Protein AF-A0A9E1CDN4-F1 (afdb_monomer_lite)

pLDDT: mean 96.84, std 2.77, range [70.06, 98.88]

Secondary structure (DSSP, 8-state):
---HHHHHHHHHHHHHHHHHHHHHHHHHHH-TT-B---TT-SSSSHHHHHHH-----BHHHHHHHHHHHHHH---SSSHHHHHHHHHHHHHHHHHHHHHHHSS-S-TTTTSS---SPPHHHHHHHHHHHHHTSS-------S--SSHHHHHHHHHHHHTTT--

Sequence (163 aa):
MKTLFNRVFDGSDEMFAKAEEEVNKIVAEVGRDAPLTLPSTAYFCACIYAYIGKKVTTTGELQDALADVKAMMLREPRTNSIFQSGVGTAIAAEMIEACKYVKTQTPYEGTHYHGHFTDAEVRELGVPLVTGDIPGFVVMIGPAPSTEEAVETIKGYQSRGIF

Foldseek 3Di:
DDDPLRVLLVLLVVLLVVLLVLLVVLCVVQNFAQFQAAPAAPCALVLCCVPVVDRDTTSNSLNVCSVVLVVQQDRPPDPSNSVSSVSSSVSSVSSNLSSLPRVHNCSQPPHPDPRDDHVVNVVVVVVCCVVCLAVEEDDDDDDDPDPVVVVCVVVVCVVVNHD

Structure (mmCIF, N/CA/C/O backbone):
data_AF-A0A9E1CDN4-F1
#
_entry.id   AF-A0A9E1CDN4-F1
#
loop_
_atom_site.group_PDB
_atom_site.id
_atom_site.type_symbol
_atom_site.label_atom_id
_atom_site.label_alt_id
_atom_site.label_comp_id
_atom_site.label_asym_id
_atom_site.label_entity_id
_atom_site.label_seq_id
_atom_site.pdbx_PDB_ins_code
_atom_site.Cartn_x
_atom_site.Cartn_y
_atom_site.Cartn_z
_atom_site.occupancy
_atom_site.B_iso_or_equiv
_atom_site.auth_seq_id
_atom_site.auth_comp_id
_atom_site.auth_asym_id
_atom_site.auth_atom_id
_atom_site.pdbx_PDB_model_num
ATOM 1 N N . MET A 1 1 ? 19.597 18.538 12.267 1.00 70.06 1 MET A N 1
ATOM 2 C CA . MET A 1 1 ? 18.167 18.236 12.019 1.00 70.06 1 MET A CA 1
ATOM 3 C C . MET A 1 1 ? 18.016 17.896 10.538 1.00 70.06 1 MET A C 1
ATOM 5 O O . MET A 1 1 ? 18.459 18.698 9.727 1.00 70.06 1 MET A O 1
ATOM 9 N N . LYS A 1 2 ? 17.496 16.714 10.169 1.00 83.25 2 LYS A N 1
ATOM 10 C CA . LYS A 1 2 ? 17.232 16.383 8.750 1.00 83.25 2 LYS A CA 1
ATOM 11 C C . LYS A 1 2 ? 16.120 17.289 8.203 1.00 83.25 2 LYS A C 1
ATOM 13 O O . LYS A 1 2 ? 15.146 17.526 8.920 1.00 83.25 2 LYS A O 1
ATOM 18 N N . THR A 1 3 ? 16.259 17.767 6.965 1.00 93.62 3 THR A N 1
ATOM 19 C CA . THR A 1 3 ? 15.202 18.518 6.263 1.00 93.62 3 THR A CA 1
ATOM 20 C C . THR A 1 3 ? 14.012 17.604 5.957 1.00 93.62 3 THR A C 1
ATOM 22 O O . THR A 1 3 ? 14.158 16.382 5.937 1.00 93.62 3 THR A O 1
ATOM 25 N N . LEU A 1 4 ? 12.833 18.180 5.694 1.00 94.56 4 LEU A N 1
ATOM 26 C CA . LEU A 1 4 ? 11.659 17.399 5.283 1.00 94.56 4 LEU A CA 1
ATOM 27 C C . LEU A 1 4 ? 11.928 16.598 3.999 1.00 94.56 4 LEU A C 1
ATOM 29 O O . LEU A 1 4 ? 11.558 15.435 3.919 1.00 94.56 4 LEU A O 1
ATOM 33 N N . PHE A 1 5 ? 12.638 17.193 3.040 1.00 96.00 5 PHE A N 1
ATOM 34 C CA . PHE A 1 5 ? 13.041 16.533 1.798 1.00 96.00 5 PHE A CA 1
ATOM 35 C C . PHE A 1 5 ? 13.872 15.280 2.062 1.00 96.00 5 PHE A C 1
ATOM 37 O O . PHE A 1 5 ? 13.535 14.209 1.570 1.00 96.00 5 PHE A O 1
ATOM 44 N N . ASN A 1 6 ? 14.900 15.399 2.907 1.00 95.75 6 ASN A N 1
ATOM 45 C CA . ASN A 1 6 ? 15.744 14.260 3.254 1.00 95.75 6 ASN A CA 1
ATOM 46 C C . ASN A 1 6 ? 14.933 13.178 3.975 1.00 95.75 6 ASN A C 1
ATOM 48 O O . ASN A 1 6 ? 15.090 12.009 3.670 1.00 95.75 6 ASN A O 1
ATOM 52 N N . ARG A 1 7 ? 14.013 13.555 4.876 1.00 96.50 7 ARG A N 1
ATOM 53 C CA . ARG A 1 7 ? 13.132 12.586 5.552 1.00 96.50 7 ARG A CA 1
ATOM 54 C C . ARG A 1 7 ? 12.257 11.806 4.568 1.00 96.50 7 ARG A C 1
ATOM 56 O O . ARG A 1 7 ? 12.104 10.605 4.742 1.00 96.50 7 ARG A O 1
ATOM 63 N N . VAL A 1 8 ? 11.697 12.474 3.558 1.00 97.12 8 VAL A N 1
ATOM 64 C CA . VAL A 1 8 ? 10.886 11.812 2.525 1.00 97.12 8 VAL A CA 1
ATOM 65 C C . VAL A 1 8 ? 11.742 10.867 1.688 1.00 97.12 8 VAL A C 1
ATOM 67 O O . VAL A 1 8 ? 11.340 9.726 1.485 1.00 97.12 8 VAL A O 1
ATOM 70 N N . PHE A 1 9 ? 12.912 11.309 1.220 1.00 97.56 9 PHE A N 1
ATOM 71 C CA . PHE A 1 9 ? 13.783 10.466 0.397 1.00 97.56 9 PHE A CA 1
ATOM 72 C C . PHE A 1 9 ? 14.292 9.245 1.159 1.00 97.56 9 PHE A C 1
ATOM 74 O O . PHE A 1 9 ? 14.160 8.138 0.647 1.00 97.56 9 PHE A O 1
ATOM 81 N N . ASP A 1 10 ? 14.768 9.440 2.391 1.00 97.19 10 ASP A N 1
ATOM 82 C CA . ASP A 1 10 ? 15.234 8.351 3.251 1.00 97.19 10 ASP A CA 1
ATOM 83 C C . ASP A 1 10 ? 14.104 7.335 3.499 1.00 97.19 10 ASP A C 1
ATOM 85 O O . ASP A 1 10 ? 14.285 6.143 3.272 1.00 97.19 10 ASP A O 1
ATOM 89 N N . GLY A 1 11 ? 12.905 7.805 3.871 1.00 97.44 11 GLY A N 1
ATOM 90 C CA . GLY A 1 11 ? 11.752 6.925 4.096 1.00 97.44 11 GLY A CA 1
ATOM 91 C C . GLY A 1 11 ? 11.274 6.206 2.829 1.00 97.44 11 GLY A C 1
ATOM 92 O O . GLY A 1 11 ? 10.849 5.055 2.895 1.00 97.44 11 GLY A O 1
ATOM 93 N N . SER A 1 12 ? 11.383 6.851 1.663 1.00 97.69 12 SER A N 1
ATOM 94 C CA . SER A 1 12 ? 11.052 6.219 0.379 1.00 97.69 12 SER A CA 1
ATOM 95 C C 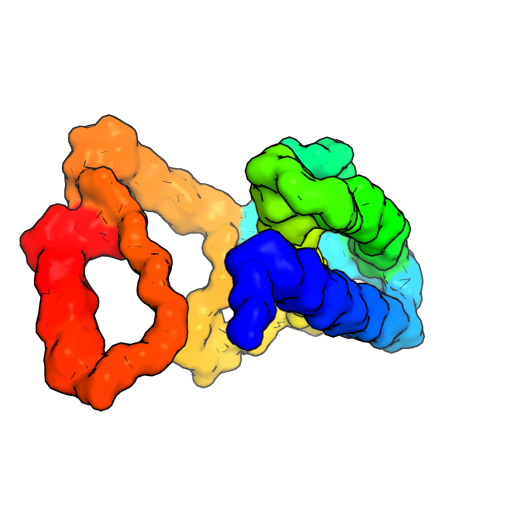. SER A 1 12 ? 12.040 5.100 0.040 1.00 97.69 12 SER A C 1
ATOM 97 O O . SER A 1 12 ? 11.627 4.050 -0.447 1.00 97.69 12 SER A O 1
ATOM 99 N N . ASP A 1 13 ? 13.336 5.301 0.306 1.00 98.00 13 ASP A N 1
ATOM 100 C CA . ASP A 1 13 ? 14.363 4.272 0.106 1.00 98.00 13 ASP A CA 1
ATOM 101 C C . ASP A 1 13 ? 14.184 3.092 1.068 1.00 98.00 13 ASP A C 1
ATOM 103 O O . ASP A 1 13 ? 14.263 1.944 0.631 1.00 98.00 13 ASP A O 1
ATOM 107 N N . GLU A 1 14 ? 13.878 3.357 2.341 1.00 98.31 14 GLU A N 1
ATOM 108 C CA . GLU A 1 14 ? 13.572 2.318 3.333 1.00 98.31 14 GLU A CA 1
ATOM 109 C C . GLU A 1 14 ? 12.365 1.473 2.903 1.00 98.31 14 GLU A C 1
ATOM 111 O O . GLU A 1 14 ? 12.429 0.240 2.901 1.00 98.31 14 GLU A O 1
ATOM 116 N N . MET A 1 15 ? 11.279 2.125 2.479 1.00 98.31 15 MET A N 1
ATOM 117 C CA . MET A 1 15 ? 10.066 1.422 2.069 1.00 98.31 15 MET A CA 1
ATOM 118 C C . MET A 1 15 ? 10.252 0.647 0.760 1.00 98.31 15 MET A C 1
ATOM 120 O O . MET A 1 15 ? 9.765 -0.477 0.636 1.00 98.31 15 MET A O 1
ATOM 124 N N . PHE A 1 16 ? 10.995 1.205 -0.202 1.00 98.69 16 PHE A N 1
ATOM 125 C CA . PHE A 1 16 ? 11.330 0.498 -1.438 1.00 98.69 16 PHE A CA 1
ATOM 126 C C . PHE A 1 16 ? 12.172 -0.746 -1.169 1.00 98.69 16 PHE A C 1
ATOM 128 O O . PHE A 1 16 ? 11.865 -1.810 -1.699 1.00 98.69 16 PHE A O 1
ATOM 135 N N . ALA A 1 17 ? 13.205 -0.632 -0.328 1.00 98.75 17 ALA A N 1
ATOM 136 C CA . ALA A 1 17 ? 14.046 -1.769 0.032 1.00 98.75 17 ALA A CA 1
ATOM 137 C C . ALA A 1 17 ? 13.218 -2.888 0.680 1.00 98.75 17 ALA A C 1
ATOM 139 O O . ALA A 1 17 ? 13.420 -4.063 0.373 1.00 98.75 17 ALA A O 1
ATOM 140 N N . LYS A 1 18 ? 12.235 -2.529 1.519 1.00 98.75 18 LYS A N 1
ATOM 141 C CA . LYS A 1 18 ? 11.325 -3.513 2.107 1.00 98.75 18 LYS A CA 1
ATOM 142 C C . LYS A 1 18 ? 10.428 -4.182 1.064 1.00 98.75 18 LYS A C 1
ATOM 144 O O . LYS A 1 18 ? 10.232 -5.393 1.121 1.00 98.75 18 LYS A O 1
ATOM 149 N N . ALA A 1 19 ? 9.903 -3.422 0.106 1.00 98.81 19 ALA A N 1
ATOM 150 C CA . ALA A 1 19 ? 9.094 -3.980 -0.974 1.00 98.81 19 ALA A CA 1
ATOM 151 C C . ALA A 1 19 ? 9.909 -4.920 -1.867 1.00 98.81 19 ALA A C 1
ATOM 153 O O . ALA A 1 19 ? 9.464 -6.029 -2.149 1.00 98.81 19 ALA A O 1
ATOM 154 N N . GLU A 1 20 ? 11.119 -4.518 -2.249 1.00 98.81 20 GLU A N 1
ATOM 155 C CA . GLU A 1 20 ? 12.039 -5.348 -3.026 1.00 98.81 20 GLU A CA 1
ATOM 156 C C . GLU A 1 20 ? 12.362 -6.664 -2.302 1.00 98.81 20 GLU A C 1
ATOM 158 O O . GLU A 1 20 ? 12.309 -7.729 -2.917 1.00 98.81 20 GLU A O 1
ATOM 163 N N . GLU A 1 21 ? 12.632 -6.618 -0.993 1.00 98.81 21 GLU A N 1
ATOM 164 C CA . GLU A 1 21 ? 12.857 -7.811 -0.170 1.00 98.81 21 GLU A CA 1
ATOM 165 C C . GLU A 1 21 ? 11.651 -8.766 -0.204 1.00 98.81 21 GLU A C 1
ATOM 167 O O . GLU A 1 21 ? 11.804 -9.939 -0.552 1.00 98.81 21 GLU A O 1
ATOM 172 N N . GLU A 1 22 ? 10.452 -8.278 0.132 1.00 98.81 22 GLU A N 1
ATOM 173 C CA . GLU A 1 22 ? 9.247 -9.114 0.227 1.00 98.81 22 GLU A CA 1
ATOM 174 C C . GLU A 1 22 ? 8.816 -9.670 -1.138 1.00 98.81 22 GLU A C 1
ATOM 176 O O . GLU A 1 22 ? 8.440 -10.840 -1.237 1.00 98.81 22 GLU A O 1
ATOM 181 N N . VAL A 1 23 ? 8.909 -8.866 -2.203 1.00 98.88 23 VAL A N 1
ATOM 182 C CA . VAL A 1 23 ? 8.579 -9.295 -3.571 1.00 98.88 23 VAL A CA 1
ATOM 183 C C . VAL A 1 23 ? 9.569 -10.352 -4.060 1.00 98.88 23 VAL A C 1
ATOM 185 O O . VAL A 1 23 ? 9.158 -11.406 -4.547 1.00 98.88 23 VAL A O 1
ATOM 188 N N . ASN A 1 24 ? 10.875 -10.135 -3.889 1.00 98.81 24 ASN A N 1
ATOM 189 C CA . ASN A 1 24 ? 11.876 -11.126 -4.290 1.00 98.81 24 ASN A CA 1
ATOM 190 C C . ASN A 1 24 ? 11.731 -12.429 -3.498 1.00 98.81 24 ASN A C 1
ATOM 192 O O . ASN A 1 24 ? 11.846 -13.515 -4.070 1.00 98.81 24 ASN A O 1
ATOM 196 N N . LYS A 1 25 ? 11.436 -12.330 -2.199 1.00 98.81 25 LYS A N 1
ATOM 197 C CA . LYS A 1 25 ? 11.190 -13.488 -1.342 1.00 98.81 25 LYS A CA 1
ATOM 198 C C . LYS A 1 25 ? 9.977 -14.287 -1.810 1.00 98.81 25 LYS A C 1
ATOM 200 O O . LYS A 1 25 ? 10.108 -15.493 -2.008 1.00 98.81 25 LYS A O 1
ATOM 205 N N . ILE A 1 26 ? 8.821 -13.649 -2.018 1.00 98.62 26 ILE A N 1
ATOM 206 C CA . ILE A 1 26 ? 7.617 -14.386 -2.422 1.00 98.62 26 ILE A CA 1
ATOM 207 C C . ILE A 1 26 ? 7.797 -15.018 -3.806 1.00 98.62 26 ILE A C 1
ATOM 209 O O . ILE A 1 26 ? 7.436 -16.176 -3.992 1.00 98.62 26 ILE A O 1
ATOM 213 N N . VAL A 1 27 ? 8.441 -14.321 -4.748 1.00 98.75 27 VAL A N 1
ATOM 214 C CA . VAL A 1 27 ? 8.749 -14.865 -6.080 1.00 98.75 27 VAL A CA 1
ATOM 215 C C . VAL A 1 27 ? 9.671 -16.079 -5.987 1.00 98.75 27 VAL A C 1
ATOM 217 O O . VAL A 1 27 ? 9.453 -17.060 -6.694 1.00 98.75 27 VAL A O 1
ATOM 220 N N . ALA A 1 28 ? 10.682 -16.046 -5.115 1.00 98.69 28 ALA A N 1
ATOM 221 C CA . ALA A 1 28 ? 11.560 -17.192 -4.893 1.00 98.69 28 ALA A CA 1
ATOM 222 C C . ALA A 1 28 ? 10.818 -18.387 -4.263 1.00 98.69 28 ALA A C 1
ATOM 224 O O . ALA A 1 28 ? 11.144 -19.531 -4.571 1.00 98.69 28 ALA A O 1
ATOM 225 N N . GLU A 1 29 ? 9.823 -18.135 -3.407 1.00 98.44 29 GLU A N 1
ATOM 226 C CA . GLU A 1 29 ? 9.014 -19.177 -2.763 1.00 98.44 29 GLU A CA 1
ATOM 227 C C . GLU A 1 29 ? 8.015 -19.843 -3.721 1.00 98.44 29 GLU A C 1
ATOM 229 O O . GLU A 1 29 ? 7.892 -21.068 -3.709 1.00 98.44 29 GLU A O 1
ATOM 234 N N . VAL A 1 30 ? 7.277 -19.062 -4.519 1.00 98.50 30 VAL A N 1
ATOM 235 C CA . VAL A 1 30 ? 6.147 -19.578 -5.321 1.00 98.50 30 VAL A CA 1
ATOM 236 C C . VAL A 1 30 ? 6.411 -19.629 -6.830 1.00 98.50 30 VAL A C 1
ATOM 238 O O . VAL A 1 30 ? 5.612 -20.195 -7.573 1.00 98.50 30 VAL A O 1
ATOM 241 N N . GLY A 1 31 ? 7.536 -19.080 -7.292 1.00 98.62 31 GLY A N 1
ATOM 242 C CA . GLY A 1 31 ? 7.864 -18.934 -8.710 1.00 98.62 31 GLY A CA 1
ATOM 243 C C . GLY A 1 31 ? 7.224 -17.696 -9.343 1.00 98.62 31 GLY A C 1
ATOM 244 O O . GLY A 1 31 ? 6.290 -17.114 -8.798 1.00 98.62 31 GLY A O 1
ATOM 245 N N . ARG A 1 32 ? 7.737 -17.286 -10.513 1.00 98.56 32 ARG A N 1
ATOM 246 C CA . ARG A 1 32 ? 7.293 -16.078 -11.242 1.00 98.56 32 ARG A CA 1
ATOM 247 C C . ARG A 1 32 ? 5.900 -16.197 -11.870 1.00 98.56 32 ARG A C 1
ATOM 249 O O . ARG A 1 32 ? 5.230 -15.184 -12.033 1.00 98.56 32 ARG A O 1
ATOM 256 N N . ASP A 1 33 ? 5.472 -17.410 -12.208 1.00 98.56 33 ASP A N 1
ATOM 257 C CA . ASP A 1 33 ? 4.181 -17.657 -12.869 1.00 98.56 33 ASP A CA 1
ATOM 258 C C . ASP A 1 33 ? 3.020 -17.815 -11.872 1.00 98.56 33 ASP A C 1
ATOM 260 O O . ASP A 1 33 ? 1.878 -18.044 -12.274 1.00 98.56 33 ASP A O 1
ATOM 264 N N . ALA A 1 34 ? 3.293 -17.718 -10.566 1.00 98.44 34 ALA A N 1
ATOM 265 C CA . ALA A 1 34 ? 2.261 -17.828 -9.547 1.00 98.44 34 ALA A CA 1
ATOM 266 C C . ALA A 1 34 ? 1.224 -16.699 -9.705 1.00 98.44 34 ALA A C 1
ATOM 268 O O . ALA A 1 34 ? 1.615 -15.529 -9.804 1.00 98.44 34 ALA A O 1
ATOM 269 N N . PRO A 1 35 ? -0.086 -17.015 -9.703 1.00 98.06 35 PRO A N 1
ATOM 270 C CA . PRO A 1 35 ? -1.130 -16.005 -9.796 1.00 98.06 35 PRO A CA 1
ATOM 271 C C . PRO A 1 35 ? -1.084 -15.021 -8.625 1.00 98.06 35 PRO A C 1
ATOM 273 O O . PRO A 1 35 ? -0.951 -15.417 -7.467 1.00 98.06 35 PRO A O 1
ATOM 276 N N . LEU A 1 36 ? -1.276 -13.741 -8.928 1.00 97.94 36 LEU A N 1
ATOM 277 C CA . LEU A 1 36 ? -1.514 -12.681 -7.960 1.00 97.94 36 LEU A CA 1
ATOM 278 C C . LEU A 1 36 ? -2.884 -12.073 -8.247 1.00 97.94 36 LEU A C 1
ATOM 280 O O . LEU A 1 36 ? -3.087 -11.405 -9.259 1.00 97.94 36 LEU A O 1
ATOM 284 N N . THR A 1 37 ? -3.827 -12.305 -7.338 1.00 95.25 37 THR A N 1
ATOM 285 C CA . THR A 1 37 ? -5.175 -11.734 -7.411 1.00 95.25 37 THR A CA 1
ATOM 286 C C . THR A 1 37 ? -5.553 -11.191 -6.045 1.00 95.25 37 THR A C 1
ATOM 288 O O . THR A 1 37 ? -5.385 -11.881 -5.039 1.00 95.25 37 THR A O 1
ATOM 291 N N . LEU A 1 38 ? -6.015 -9.942 -6.008 1.00 96.81 38 LEU A N 1
ATOM 292 C CA . LEU A 1 38 ? -6.585 -9.357 -4.801 1.00 96.81 38 LEU A CA 1
ATOM 293 C C . LEU A 1 38 ? -8.085 -9.694 -4.720 1.00 96.81 38 LEU A C 1
ATOM 295 O O . LEU A 1 38 ? -8.732 -9.833 -5.768 1.00 96.81 38 LEU A O 1
ATOM 299 N N . PRO A 1 39 ? -8.654 -9.832 -3.510 1.00 95.50 39 PRO A N 1
ATOM 300 C CA . PRO A 1 39 ? -10.039 -10.257 -3.351 1.00 95.50 39 PRO A CA 1
ATOM 301 C C . PRO A 1 39 ? -11.039 -9.292 -3.998 1.00 95.50 39 PRO A C 1
ATOM 303 O O . PRO A 1 39 ? -11.081 -8.112 -3.671 1.00 95.50 39 PRO A O 1
ATOM 306 N N . SER A 1 40 ? -11.912 -9.818 -4.862 1.00 96.38 40 SER A N 1
ATOM 307 C CA . SER A 1 40 ? -13.096 -9.114 -5.388 1.00 96.38 40 SER A CA 1
ATOM 308 C C . SER A 1 40 ? -12.826 -7.707 -5.950 1.00 96.38 40 SER A C 1
ATOM 310 O O . SER A 1 40 ? -13.614 -6.781 -5.731 1.00 96.38 40 SER A O 1
ATOM 312 N N . THR A 1 41 ? -11.741 -7.559 -6.713 1.00 97.62 41 THR A N 1
ATOM 313 C CA . THR A 1 41 ? -11.431 -6.329 -7.453 1.00 97.62 41 THR A CA 1
ATOM 314 C C . THR A 1 41 ? -11.257 -6.572 -8.951 1.00 97.62 41 THR A C 1
ATOM 316 O O . THR A 1 41 ? -10.702 -7.587 -9.376 1.00 97.62 41 THR A O 1
ATOM 319 N N . ALA A 1 42 ? -11.720 -5.626 -9.770 1.00 97.19 42 ALA A N 1
ATOM 320 C CA . ALA A 1 42 ? -11.473 -5.597 -11.212 1.00 97.19 42 ALA A CA 1
ATOM 321 C C . ALA A 1 42 ? -10.206 -4.802 -11.595 1.00 97.19 42 ALA A C 1
ATOM 323 O O . ALA A 1 42 ? -9.900 -4.669 -12.783 1.00 97.19 42 ALA A O 1
ATOM 324 N N . TYR A 1 43 ? -9.487 -4.255 -10.608 1.00 97.69 43 TYR A N 1
ATOM 325 C CA . TYR A 1 43 ? -8.431 -3.260 -10.814 1.00 97.69 43 TYR A CA 1
ATOM 326 C C . TYR A 1 43 ? -7.026 -3.742 -10.433 1.00 97.69 43 TYR A C 1
ATOM 328 O O . TYR A 1 43 ? -6.102 -2.931 -10.417 1.00 97.69 43 TYR A O 1
ATOM 336 N N . PHE A 1 44 ? -6.838 -5.053 -10.226 1.00 97.75 44 PHE A N 1
ATOM 337 C CA . PHE A 1 44 ? -5.535 -5.657 -9.904 1.00 97.75 44 PHE A CA 1
ATOM 338 C C . PHE A 1 44 ? -4.918 -4.986 -8.660 1.00 97.75 44 PHE A C 1
ATOM 340 O O . PHE A 1 44 ? -5.633 -4.698 -7.704 1.00 97.75 44 PHE A O 1
ATOM 347 N N . CYS A 1 45 ? -3.612 -4.712 -8.669 1.00 98.06 45 CYS A N 1
ATOM 348 C CA . CYS A 1 45 ? -3.000 -3.734 -7.770 1.00 98.06 45 CYS A CA 1
ATOM 349 C C . CYS A 1 45 ? -3.394 -2.319 -8.234 1.00 98.06 45 CYS A C 1
ATOM 351 O O . CYS A 1 45 ? -2.891 -1.833 -9.252 1.00 98.06 45 CYS A O 1
ATOM 353 N N . ALA A 1 46 ? -4.333 -1.688 -7.529 1.00 97.56 46 ALA A N 1
ATOM 354 C CA . ALA A 1 46 ? -4.998 -0.464 -7.959 1.00 97.56 46 ALA A CA 1
ATOM 355 C C . ALA A 1 46 ? -4.044 0.735 -8.090 1.00 97.56 46 ALA A C 1
ATOM 357 O O . ALA A 1 46 ? -4.173 1.501 -9.048 1.00 97.56 46 ALA A O 1
ATOM 358 N N . CYS A 1 47 ? -3.070 0.907 -7.188 1.00 97.88 47 CYS A N 1
ATOM 359 C CA . CYS A 1 47 ? -2.093 1.995 -7.293 1.00 97.88 47 CYS A CA 1
ATOM 360 C C . CYS A 1 47 ? -1.141 1.775 -8.475 1.00 97.88 47 CYS A C 1
ATOM 362 O O . CYS A 1 47 ? -0.922 2.709 -9.252 1.00 97.88 47 CYS A O 1
ATOM 364 N N . ILE A 1 48 ? -0.628 0.555 -8.667 1.00 98.31 48 ILE A N 1
ATOM 365 C CA . ILE A 1 48 ? 0.172 0.210 -9.856 1.00 98.31 48 ILE A CA 1
ATOM 366 C C . ILE A 1 48 ? -0.636 0.465 -11.131 1.00 98.31 48 ILE A C 1
ATOM 368 O O . ILE A 1 48 ? -0.144 1.114 -12.058 1.00 98.31 48 ILE A O 1
ATOM 372 N N . TYR A 1 49 ? -1.885 0.002 -11.189 1.00 98.31 49 TYR A N 1
ATOM 373 C CA . TYR A 1 49 ? -2.703 0.165 -12.383 1.00 98.31 49 TYR A CA 1
ATOM 374 C C . TYR A 1 49 ? -3.017 1.642 -12.663 1.00 98.31 49 TYR A C 1
ATOM 376 O O . TYR A 1 49 ? -2.905 2.079 -13.807 1.00 98.31 49 TYR A O 1
ATOM 384 N N . ALA A 1 50 ? -3.326 2.436 -11.636 1.00 97.81 50 ALA A N 1
ATOM 385 C CA . ALA A 1 50 ? -3.646 3.853 -11.787 1.00 97.81 50 ALA A CA 1
ATOM 386 C C . ALA A 1 50 ? -2.444 4.714 -12.218 1.00 97.81 50 ALA A C 1
ATOM 388 O O . ALA A 1 50 ? -2.604 5.597 -13.060 1.00 97.81 50 ALA A O 1
ATOM 389 N N . TYR A 1 51 ? -1.253 4.476 -11.658 1.00 97.00 51 TYR A N 1
ATOM 390 C CA . TYR A 1 51 ? -0.080 5.333 -11.894 1.00 97.00 51 TYR A CA 1
ATOM 391 C C . TYR A 1 51 ? 0.868 4.818 -12.980 1.00 97.00 51 TYR A C 1
ATOM 393 O O . TYR A 1 51 ? 1.532 5.622 -13.633 1.00 97.00 51 TYR A O 1
ATOM 401 N N . ILE A 1 52 ? 0.941 3.501 -13.179 1.00 95.88 52 ILE A N 1
ATOM 402 C CA . ILE A 1 52 ? 1.883 2.850 -14.105 1.00 95.88 52 ILE A CA 1
ATOM 403 C C . ILE A 1 52 ? 1.129 2.194 -15.279 1.00 95.88 52 ILE A C 1
ATOM 405 O O . ILE A 1 52 ? 1.720 1.889 -16.313 1.00 95.88 52 ILE A O 1
ATOM 409 N N . GLY A 1 53 ? -0.191 1.995 -15.172 1.00 97.12 53 GLY A N 1
ATOM 410 C CA . GLY A 1 53 ? -1.014 1.426 -16.247 1.00 97.12 53 GLY A CA 1
ATOM 411 C C . GLY A 1 53 ? -0.857 -0.087 -16.427 1.00 97.12 53 GLY A C 1
ATOM 412 O O . GLY A 1 53 ? -1.426 -0.655 -17.361 1.00 97.12 53 GLY A O 1
ATOM 413 N N . LYS A 1 54 ? -0.100 -0.755 -15.547 1.00 97.75 54 LYS A N 1
ATOM 414 C CA . LYS A 1 54 ? 0.167 -2.196 -15.620 1.00 97.75 54 LYS A CA 1
ATOM 415 C C . LYS A 1 54 ? -0.897 -2.991 -14.870 1.00 97.75 54 LYS A C 1
ATOM 417 O O . LYS A 1 54 ? -1.203 -2.709 -13.716 1.00 97.75 54 LYS A O 1
ATOM 422 N N . LYS A 1 55 ? -1.432 -4.014 -15.535 1.00 98.19 55 LYS A N 1
ATOM 423 C CA . LYS A 1 55 ? -2.322 -5.011 -14.935 1.00 98.19 55 LYS A CA 1
ATOM 424 C C . LYS A 1 55 ? -1.461 -6.150 -14.409 1.00 98.19 55 LYS A C 1
ATOM 426 O O . LYS A 1 55 ? -1.042 -6.991 -15.192 1.00 98.19 55 LYS A O 1
ATOM 431 N N . VAL A 1 56 ? -1.155 -6.127 -13.119 1.00 98.31 56 VAL A N 1
ATOM 432 C CA . VAL A 1 56 ? -0.326 -7.159 -12.489 1.00 98.31 56 VAL A CA 1
ATOM 433 C C . VAL A 1 56 ? -1.204 -8.355 -12.129 1.00 98.31 56 VAL A C 1
ATOM 435 O O . VAL A 1 56 ? -2.152 -8.220 -11.359 1.00 98.31 56 VAL A O 1
ATOM 438 N N . THR A 1 57 ? -0.888 -9.511 -12.698 1.00 98.44 57 THR A N 1
ATOM 439 C CA . THR A 1 57 ? -1.634 -10.770 -12.552 1.00 98.44 57 THR A CA 1
ATOM 440 C C . THR A 1 57 ? -0.780 -11.927 -12.049 1.00 98.44 57 THR A C 1
ATOM 442 O O . THR A 1 57 ? -1.325 -12.955 -11.644 1.00 98.44 57 THR A O 1
ATOM 445 N N . THR A 1 58 ? 0.545 -11.771 -12.032 1.00 98.75 58 THR A N 1
ATOM 446 C CA . THR A 1 58 ? 1.487 -12.763 -11.502 1.00 98.75 58 THR A CA 1
ATOM 447 C C . THR A 1 58 ? 2.524 -12.126 -10.581 1.00 98.75 58 THR A C 1
ATOM 449 O O . THR A 1 58 ? 2.768 -10.916 -10.610 1.00 98.75 58 THR A O 1
ATOM 452 N N . THR A 1 59 ? 3.173 -12.947 -9.759 1.00 98.75 59 THR A N 1
ATOM 453 C CA . THR A 1 59 ? 4.299 -12.519 -8.912 1.00 98.75 59 THR A CA 1
ATOM 454 C C . THR A 1 59 ? 5.495 -12.023 -9.734 1.00 98.75 59 THR A C 1
ATOM 456 O O . THR A 1 59 ? 6.187 -11.102 -9.305 1.00 98.75 59 THR A O 1
ATOM 459 N N . GLY A 1 60 ? 5.732 -12.576 -10.928 1.00 98.75 60 GLY A N 1
ATOM 460 C CA . GLY A 1 60 ? 6.772 -12.109 -11.847 1.00 98.75 60 GLY A CA 1
ATOM 461 C C . GLY A 1 60 ? 6.493 -10.707 -12.388 1.00 98.75 60 GLY A C 1
ATOM 462 O O . GLY A 1 60 ? 7.393 -9.873 -12.408 1.00 98.75 60 GLY A O 1
ATOM 463 N N . GLU A 1 61 ? 5.243 -10.415 -12.752 1.00 98.75 61 GLU A N 1
ATOM 464 C CA . GLU A 1 61 ? 4.833 -9.068 -13.172 1.00 98.75 61 GLU A CA 1
ATOM 465 C C . GLU A 1 61 ? 4.931 -8.057 -12.020 1.00 98.75 61 GLU A C 1
ATOM 467 O O . GLU A 1 61 ? 5.314 -6.906 -12.242 1.00 98.75 61 GLU A O 1
ATOM 472 N N . LEU A 1 62 ? 4.642 -8.487 -10.783 1.00 98.75 62 LEU A N 1
ATOM 473 C CA . LEU A 1 62 ? 4.846 -7.666 -9.587 1.00 98.75 62 LEU A CA 1
ATOM 474 C C . LEU A 1 62 ? 6.336 -7.346 -9.396 1.00 98.75 62 LEU A C 1
ATOM 476 O O . LEU A 1 62 ? 6.686 -6.199 -9.132 1.00 98.75 62 LEU A O 1
ATOM 480 N N . GLN A 1 63 ? 7.214 -8.337 -9.572 1.00 98.75 63 GLN A N 1
ATOM 481 C CA . GLN A 1 63 ? 8.666 -8.152 -9.508 1.00 98.75 63 GLN A CA 1
ATOM 482 C C . GLN A 1 63 ? 9.169 -7.175 -10.568 1.00 98.75 63 GLN A C 1
ATOM 484 O O . GLN A 1 63 ? 9.947 -6.277 -10.256 1.00 98.75 63 GLN A O 1
ATOM 489 N N . ASP A 1 64 ? 8.699 -7.304 -11.806 1.00 98.56 64 ASP A N 1
ATOM 490 C CA . ASP A 1 64 ? 9.128 -6.436 -12.903 1.00 98.56 64 ASP A CA 1
ATOM 491 C C . ASP A 1 64 ? 8.696 -4.972 -12.676 1.00 98.56 64 ASP A C 1
ATOM 493 O O . ASP A 1 64 ? 9.402 -4.046 -13.083 1.00 98.56 64 ASP A O 1
ATOM 497 N N . ALA A 1 65 ? 7.581 -4.742 -11.970 1.00 98.50 65 ALA A N 1
ATOM 498 C CA . ALA A 1 65 ? 7.109 -3.404 -11.610 1.00 98.50 65 ALA A CA 1
ATOM 499 C C . ALA A 1 65 ? 8.007 -2.675 -10.585 1.00 98.50 65 ALA A C 1
ATOM 501 O O . ALA A 1 65 ? 7.930 -1.448 -10.487 1.00 98.50 65 ALA A O 1
ATOM 502 N N . LEU A 1 66 ? 8.903 -3.372 -9.865 1.00 98.62 66 LEU A N 1
ATOM 503 C CA . LEU A 1 66 ? 9.849 -2.737 -8.928 1.00 98.62 66 LEU A CA 1
ATOM 504 C C . LEU A 1 66 ? 10.713 -1.681 -9.633 1.00 98.62 66 LEU A C 1
ATOM 506 O O . LEU A 1 66 ? 10.988 -0.620 -9.069 1.00 98.62 66 LEU A O 1
ATOM 510 N N . ALA A 1 67 ? 11.106 -1.941 -10.883 1.00 98.38 67 ALA A N 1
ATOM 511 C CA . ALA A 1 67 ? 11.910 -1.010 -11.668 1.00 98.38 67 ALA A CA 1
ATOM 512 C C . ALA A 1 67 ? 11.162 0.303 -11.962 1.00 98.38 67 ALA A C 1
ATOM 514 O O . ALA A 1 67 ? 11.748 1.381 -11.835 1.00 98.38 67 ALA A O 1
ATOM 515 N N . ASP A 1 68 ? 9.869 0.231 -12.299 1.00 97.81 68 ASP A N 1
ATOM 516 C CA . ASP A 1 68 ? 9.054 1.427 -12.547 1.00 97.81 68 ASP A CA 1
ATOM 517 C C . ASP A 1 68 ? 8.887 2.243 -11.263 1.00 97.81 68 ASP A C 1
ATOM 519 O O . ASP A 1 68 ? 9.073 3.460 -11.266 1.00 97.81 68 ASP A O 1
ATOM 523 N N . VAL A 1 69 ? 8.605 1.568 -10.142 1.00 97.50 69 VAL A N 1
ATOM 524 C CA . VAL A 1 69 ? 8.446 2.218 -8.834 1.00 97.50 69 VAL A CA 1
ATOM 525 C C . VAL A 1 69 ? 9.738 2.916 -8.416 1.00 97.50 69 VAL A C 1
ATOM 527 O O . VAL A 1 69 ? 9.696 4.060 -7.958 1.00 97.50 69 VAL A O 1
ATOM 530 N N . LYS A 1 70 ? 10.904 2.289 -8.633 1.00 98.00 70 LYS A N 1
ATOM 531 C CA . LYS A 1 70 ? 12.194 2.927 -8.340 1.00 98.00 70 LYS A CA 1
ATOM 532 C C . LYS A 1 70 ? 12.419 4.175 -9.190 1.00 98.00 70 LYS A C 1
ATOM 534 O O . LYS A 1 70 ? 12.925 5.170 -8.673 1.00 98.00 70 LYS A O 1
ATOM 539 N N . ALA A 1 71 ? 12.019 4.152 -10.461 1.00 97.19 71 ALA A N 1
ATOM 540 C CA . ALA A 1 71 ? 12.160 5.294 -11.363 1.00 97.19 71 ALA A CA 1
ATOM 541 C C . ALA A 1 71 ? 11.315 6.511 -10.934 1.00 97.19 71 ALA A C 1
ATOM 543 O O . ALA A 1 71 ? 11.704 7.648 -11.204 1.00 97.19 71 ALA A O 1
ATOM 544 N N . MET A 1 72 ? 10.207 6.301 -10.214 1.00 95.56 72 MET A N 1
ATOM 545 C CA . MET A 1 72 ? 9.394 7.386 -9.642 1.00 95.56 72 MET A CA 1
ATOM 546 C C . MET A 1 72 ? 10.076 8.083 -8.449 1.00 95.56 72 MET A C 1
ATOM 548 O O . MET A 1 72 ? 9.752 9.225 -8.116 1.00 95.56 72 MET A O 1
ATOM 552 N N . MET A 1 73 ? 11.041 7.432 -7.796 1.00 95.44 73 MET A N 1
ATOM 553 C CA . MET A 1 73 ? 11.691 7.939 -6.585 1.00 95.44 73 MET A CA 1
ATOM 554 C C . MET A 1 73 ? 12.849 8.899 -6.900 1.00 95.44 73 MET A C 1
ATOM 556 O O . MET A 1 73 ? 14.028 8.573 -6.758 1.00 95.44 73 MET A O 1
ATOM 560 N N . LEU A 1 74 ? 12.503 10.121 -7.305 1.00 96.75 74 LEU A N 1
ATOM 561 C CA . LEU A 1 74 ? 13.448 11.191 -7.649 1.00 96.75 74 LEU A CA 1
ATOM 562 C C . LEU A 1 74 ? 14.216 11.737 -6.428 1.00 96.75 74 LEU A C 1
ATOM 564 O O . LEU A 1 74 ? 13.744 11.665 -5.295 1.00 96.75 74 LEU A O 1
ATOM 568 N N . ARG A 1 75 ? 15.395 12.340 -6.645 1.00 96.12 75 ARG A N 1
ATOM 569 C CA . ARG A 1 75 ? 16.271 12.850 -5.560 1.00 96.12 75 ARG A CA 1
ATOM 570 C C . ARG A 1 75 ? 16.621 14.334 -5.649 1.00 96.12 75 ARG A C 1
ATOM 572 O O . ARG A 1 75 ? 17.342 14.854 -4.801 1.00 96.12 75 ARG A O 1
ATOM 579 N N . GLU A 1 76 ? 16.095 15.049 -6.640 1.00 94.94 76 GLU A N 1
ATOM 580 C CA . GLU A 1 76 ? 16.282 16.500 -6.688 1.00 94.94 76 GLU A CA 1
ATOM 581 C C . GLU A 1 76 ? 15.513 17.172 -5.543 1.00 94.94 76 GLU A C 1
ATOM 583 O O . GLU A 1 76 ? 14.348 16.831 -5.340 1.00 94.94 76 GLU A O 1
ATOM 588 N N . PRO A 1 77 ? 16.075 18.168 -4.836 1.00 92.62 77 PRO A N 1
ATOM 589 C CA . PRO A 1 77 ? 15.394 18.870 -3.748 1.00 92.62 77 PRO A CA 1
ATOM 590 C C . PRO A 1 77 ? 14.338 19.863 -4.277 1.00 92.62 77 PRO A C 1
ATOM 592 O O . PRO A 1 77 ? 14.419 21.072 -4.069 1.00 92.62 77 PRO A O 1
ATOM 595 N N . ARG A 1 78 ? 13.340 19.344 -4.998 1.00 95.62 78 ARG A N 1
ATOM 596 C CA . ARG A 1 78 ? 12.194 20.061 -5.571 1.00 95.62 78 ARG A CA 1
ATOM 597 C C . ARG A 1 78 ? 10.894 19.408 -5.136 1.00 95.62 78 ARG A C 1
ATOM 599 O O . ARG A 1 78 ? 10.823 18.189 -5.000 1.00 95.62 78 ARG A O 1
ATOM 606 N N . THR A 1 79 ? 9.854 20.213 -4.957 1.00 96.12 79 THR A N 1
ATOM 607 C CA . THR A 1 79 ? 8.543 19.749 -4.487 1.00 96.12 79 THR A CA 1
ATOM 608 C C . THR A 1 79 ? 7.998 18.584 -5.320 1.00 96.12 79 THR A C 1
ATOM 610 O O . THR A 1 79 ? 7.504 17.612 -4.764 1.00 96.12 79 THR A O 1
ATOM 613 N N . ASN A 1 80 ? 8.172 18.617 -6.646 1.00 96.38 80 ASN A N 1
ATOM 614 C CA . ASN A 1 80 ? 7.782 17.503 -7.512 1.00 96.38 80 ASN A CA 1
ATOM 615 C C . ASN A 1 80 ? 8.461 16.176 -7.123 1.00 96.38 80 ASN A C 1
ATOM 617 O O . ASN A 1 80 ? 7.806 15.143 -7.085 1.00 96.38 80 ASN A O 1
ATOM 621 N N . SER A 1 81 ? 9.752 16.193 -6.788 1.00 96.88 81 SER A N 1
ATOM 622 C CA . SER A 1 81 ? 10.512 14.980 -6.469 1.00 96.88 81 SER A CA 1
ATOM 623 C C . SER A 1 81 ? 10.037 14.295 -5.196 1.00 96.88 81 SER A C 1
ATOM 625 O O . SER A 1 81 ? 9.985 13.068 -5.144 1.00 96.88 81 SER A O 1
ATOM 627 N N . ILE A 1 82 ? 9.685 15.076 -4.170 1.00 96.69 82 ILE A N 1
ATOM 628 C CA . ILE A 1 82 ? 9.154 14.519 -2.921 1.00 96.69 82 ILE A CA 1
ATOM 629 C C . ILE A 1 82 ? 7.728 13.992 -3.106 1.00 96.69 82 ILE A C 1
ATOM 631 O O . ILE A 1 82 ? 7.400 12.966 -2.522 1.00 96.69 82 ILE A O 1
ATOM 635 N N . PHE A 1 83 ? 6.910 14.615 -3.964 1.00 96.94 83 PHE A N 1
ATOM 636 C CA . PHE A 1 83 ? 5.592 14.079 -4.319 1.00 96.94 83 PHE A CA 1
ATOM 637 C C . PHE A 1 83 ? 5.704 12.777 -5.115 1.00 96.94 83 PHE A C 1
ATOM 639 O O . PHE A 1 83 ? 5.064 11.796 -4.753 1.00 96.94 83 PHE A O 1
ATOM 646 N N . GLN A 1 84 ? 6.554 12.735 -6.145 1.00 97.44 84 GLN A N 1
ATOM 647 C CA . GLN A 1 84 ? 6.778 11.522 -6.940 1.00 97.44 84 GLN A CA 1
ATOM 648 C C . GLN A 1 84 ? 7.360 10.382 -6.090 1.00 97.44 84 GLN A C 1
ATOM 650 O O . GLN A 1 84 ? 6.877 9.254 -6.165 1.00 97.44 84 GLN A O 1
ATOM 655 N N . SER A 1 85 ? 8.305 10.681 -5.190 1.00 97.81 85 SER A N 1
ATOM 656 C CA . SER A 1 85 ? 8.818 9.688 -4.232 1.00 97.81 85 SER A CA 1
ATOM 657 C C . SER A 1 85 ? 7.744 9.213 -3.246 1.00 97.81 85 SER A C 1
ATOM 659 O O . SER A 1 85 ? 7.699 8.031 -2.915 1.00 97.81 85 SER A O 1
ATOM 661 N N . GLY A 1 86 ? 6.839 10.102 -2.823 1.00 97.75 86 GLY A N 1
ATOM 662 C CA . GLY A 1 86 ? 5.681 9.747 -2.003 1.00 97.75 86 GLY A CA 1
ATOM 663 C C . GLY A 1 86 ? 4.719 8.791 -2.713 1.00 97.75 86 GLY A C 1
ATOM 664 O O . GLY A 1 86 ? 4.305 7.798 -2.120 1.00 97.75 86 GLY A O 1
ATOM 665 N N . VAL A 1 87 ? 4.423 9.025 -3.997 1.00 97.94 87 VAL A N 1
ATOM 666 C CA . VAL A 1 87 ? 3.623 8.090 -4.811 1.00 97.94 87 VAL A CA 1
ATOM 667 C C . VAL A 1 87 ? 4.342 6.746 -4.951 1.00 97.94 87 VAL A C 1
ATOM 669 O O . VAL A 1 87 ? 3.732 5.707 -4.712 1.00 97.94 87 VAL A O 1
ATOM 672 N N . GLY A 1 88 ? 5.646 6.750 -5.246 1.00 98.31 88 GLY A N 1
ATOM 673 C CA . GLY A 1 88 ? 6.445 5.520 -5.282 1.00 98.31 88 GLY A CA 1
ATOM 674 C C . GLY A 1 88 ? 6.415 4.757 -3.951 1.00 98.31 88 GLY A C 1
ATOM 675 O O . GLY A 1 88 ? 6.339 3.534 -3.943 1.00 98.31 88 GLY A O 1
ATOM 676 N N . THR A 1 89 ? 6.398 5.468 -2.821 1.00 98.50 89 THR A N 1
ATOM 677 C CA . THR A 1 89 ? 6.281 4.870 -1.480 1.00 98.50 89 THR A CA 1
ATOM 678 C C . THR A 1 89 ? 4.916 4.214 -1.266 1.00 98.50 89 THR A C 1
ATOM 680 O O . THR A 1 89 ? 4.851 3.108 -0.734 1.00 98.50 89 THR A O 1
ATOM 683 N N . ALA A 1 90 ? 3.828 4.855 -1.706 1.00 98.25 90 ALA A N 1
ATOM 684 C CA . ALA A 1 90 ? 2.489 4.271 -1.636 1.00 98.25 90 ALA A CA 1
ATOM 685 C C . ALA A 1 90 ? 2.379 2.996 -2.489 1.00 98.25 90 ALA A C 1
ATOM 687 O O . ALA A 1 90 ? 1.830 1.997 -2.031 1.00 98.25 90 ALA A O 1
ATOM 688 N N . ILE A 1 91 ? 2.967 2.997 -3.689 1.00 98.62 91 ILE A N 1
ATOM 689 C CA . ILE A 1 91 ? 2.997 1.807 -4.546 1.00 98.62 91 ILE A CA 1
ATOM 690 C C . ILE A 1 91 ? 3.865 0.706 -3.916 1.00 98.62 91 ILE A C 1
ATOM 692 O O . ILE A 1 91 ? 3.454 -0.449 -3.896 1.00 98.62 91 ILE A O 1
ATOM 696 N N . ALA A 1 92 ? 5.017 1.040 -3.326 1.00 98.75 92 ALA A N 1
ATOM 697 C CA . ALA A 1 92 ? 5.841 0.073 -2.595 1.00 98.75 92 ALA A CA 1
ATOM 698 C C . ALA A 1 92 ? 5.071 -0.582 -1.428 1.00 98.75 92 ALA A C 1
ATOM 700 O O . ALA A 1 92 ? 5.188 -1.788 -1.210 1.00 98.75 92 ALA A O 1
ATOM 701 N N . ALA A 1 93 ? 4.234 0.180 -0.716 1.00 98.56 93 ALA A N 1
ATOM 702 C CA . ALA A 1 93 ? 3.342 -0.363 0.309 1.00 98.56 93 ALA A CA 1
ATOM 703 C C . ALA A 1 93 ? 2.283 -1.316 -0.272 1.00 98.56 93 ALA A C 1
ATOM 705 O O . ALA A 1 93 ? 2.069 -2.390 0.289 1.00 98.56 93 ALA A O 1
ATOM 706 N N . GLU A 1 94 ? 1.677 -0.975 -1.414 1.00 98.69 94 GLU A N 1
ATOM 707 C CA . GLU A 1 94 ? 0.758 -1.874 -2.123 1.00 98.69 94 GLU A CA 1
ATOM 708 C C . GLU A 1 94 ? 1.449 -3.179 -2.543 1.00 98.69 94 GLU A C 1
ATOM 710 O O . GLU A 1 94 ? 0.865 -4.247 -2.388 1.00 98.69 94 GLU A O 1
ATOM 715 N N . MET A 1 95 ? 2.702 -3.127 -3.007 1.00 98.69 95 MET A N 1
ATOM 716 C CA . MET A 1 95 ? 3.464 -4.329 -3.372 1.00 98.69 95 MET A CA 1
ATOM 717 C C . MET A 1 95 ? 3.682 -5.256 -2.171 1.00 98.69 95 MET A C 1
ATOM 719 O O . MET A 1 95 ? 3.490 -6.465 -2.289 1.00 98.69 95 MET A O 1
ATOM 723 N N . ILE A 1 96 ? 4.028 -4.700 -1.005 1.00 98.75 96 ILE A N 1
ATOM 724 C CA . ILE A 1 96 ? 4.190 -5.470 0.239 1.00 98.75 96 ILE A CA 1
ATOM 725 C C . ILE A 1 96 ? 2.864 -6.105 0.667 1.00 98.75 96 ILE A C 1
ATOM 727 O O . ILE A 1 96 ? 2.840 -7.278 1.043 1.00 98.75 96 ILE A O 1
ATOM 731 N N . GLU A 1 97 ? 1.759 -5.358 0.610 1.00 98.44 97 GLU A N 1
ATOM 732 C CA . GLU A 1 97 ? 0.437 -5.913 0.912 1.00 98.44 97 GLU A CA 1
ATOM 733 C C . GLU A 1 97 ? 0.056 -7.008 -0.085 1.00 98.44 97 GLU A C 1
ATOM 735 O O . GLU A 1 97 ? -0.346 -8.089 0.339 1.00 98.44 97 GLU A O 1
ATOM 740 N N . ALA A 1 98 ? 0.262 -6.795 -1.385 1.00 98.44 98 ALA A N 1
ATOM 741 C CA . ALA A 1 98 ? -0.036 -7.775 -2.424 1.00 98.44 98 ALA A CA 1
ATOM 742 C C . ALA A 1 98 ? 0.695 -9.109 -2.195 1.00 98.44 98 ALA A C 1
ATOM 744 O O . ALA A 1 98 ? 0.082 -10.169 -2.338 1.00 98.44 98 ALA A O 1
ATOM 745 N N . CYS A 1 99 ? 1.953 -9.082 -1.736 1.00 98.56 99 CYS A N 1
ATOM 746 C CA . CYS A 1 99 ? 2.698 -10.290 -1.363 1.00 98.56 99 CYS A CA 1
ATOM 747 C C . CYS A 1 99 ? 1.977 -11.142 -0.303 1.00 98.56 99 CYS A C 1
ATOM 749 O O . CYS A 1 99 ? 2.038 -12.373 -0.365 1.00 98.56 99 CYS A O 1
ATOM 751 N N . LYS A 1 100 ? 1.253 -10.526 0.645 1.00 98.19 100 LYS A N 1
ATOM 752 C CA . LYS A 1 100 ? 0.484 -11.252 1.675 1.00 98.19 100 LYS A CA 1
ATOM 753 C C . LYS A 1 100 ? -0.681 -12.043 1.075 1.00 98.19 100 LYS A C 1
ATOM 755 O O . LYS A 1 100 ? -1.017 -13.104 1.600 1.00 98.19 100 LYS A O 1
ATOM 760 N N . TYR A 1 101 ? -1.253 -11.568 -0.034 1.00 98.31 101 TYR A N 1
ATOM 761 C CA . TYR A 1 101 ? -2.401 -12.190 -0.702 1.00 98.31 101 TYR A CA 1
ATOM 762 C C . TYR A 1 101 ? -2.028 -13.299 -1.702 1.00 98.31 101 TYR A C 1
ATOM 764 O O . TYR A 1 101 ? -2.900 -14.019 -2.186 1.00 98.31 101 TYR A O 1
ATOM 772 N N . VAL A 1 102 ? -0.737 -13.488 -2.004 1.00 98.19 102 VAL A N 1
ATOM 773 C CA . VAL A 1 102 ? -0.280 -14.503 -2.976 1.00 98.19 102 VAL A CA 1
ATOM 774 C C . VAL A 1 102 ? -0.646 -15.923 -2.534 1.00 98.19 102 VAL A C 1
ATOM 776 O O . VAL A 1 102 ? -1.065 -16.742 -3.346 1.00 98.19 102 VAL A O 1
ATOM 779 N N . LYS A 1 103 ? -0.489 -16.232 -1.240 1.00 96.75 103 LYS A N 1
ATOM 780 C CA . LYS A 1 103 ? -0.696 -17.592 -0.702 1.00 96.75 103 LYS A CA 1
ATOM 781 C C . LYS A 1 103 ? -2.078 -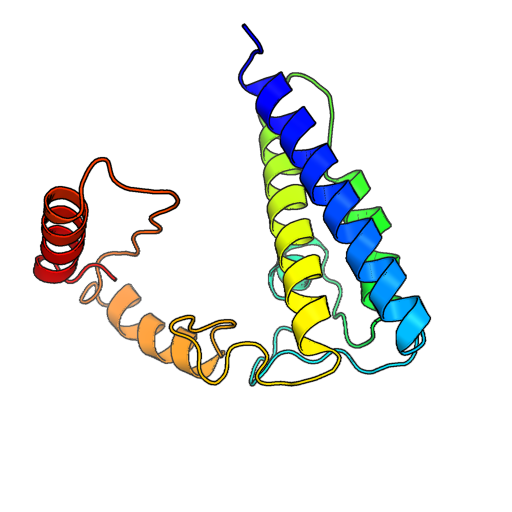17.809 -0.081 1.00 96.75 103 LYS A C 1
ATOM 783 O O . LYS A 1 103 ? -2.458 -18.950 0.159 1.00 96.75 103 LYS A O 1
ATOM 788 N N . THR A 1 104 ? -2.818 -16.740 0.202 1.00 96.38 104 THR A N 1
ATOM 789 C CA . THR A 1 104 ? -4.172 -16.789 0.770 1.00 96.38 104 THR A CA 1
ATOM 790 C C . THR A 1 104 ? -4.953 -15.543 0.373 1.00 96.38 104 THR A C 1
ATOM 792 O O . THR A 1 104 ? -4.393 -14.457 0.312 1.00 96.38 104 THR A O 1
ATOM 795 N N . GLN A 1 105 ? -6.259 -15.676 0.146 1.00 95.81 105 GLN A N 1
ATOM 796 C CA . GLN A 1 105 ? -7.135 -14.531 -0.121 1.00 95.81 105 GLN A CA 1
ATOM 797 C C . GLN A 1 105 ? -7.575 -13.803 1.159 1.00 95.81 105 GLN A C 1
ATOM 799 O O . GLN A 1 105 ? -8.143 -12.719 1.078 1.00 95.81 105 GLN A O 1
ATOM 804 N N . THR A 1 106 ? -7.305 -14.370 2.339 1.00 96.50 106 THR A N 1
ATOM 805 C CA . THR A 1 106 ? -7.770 -13.845 3.632 1.00 96.50 106 THR A CA 1
ATOM 806 C C . THR A 1 106 ? -6.633 -13.712 4.665 1.00 96.50 106 THR A C 1
ATOM 808 O O . THR A 1 106 ? -6.743 -14.214 5.782 1.00 96.50 106 THR A O 1
ATOM 811 N N . PRO A 1 107 ? -5.515 -13.018 4.357 1.00 97.25 107 PRO A N 1
ATOM 812 C CA . PRO A 1 107 ? -4.352 -12.932 5.254 1.00 97.25 107 PRO A CA 1
ATOM 813 C C . PRO A 1 107 ? -4.637 -12.251 6.605 1.00 97.25 107 PRO A C 1
ATOM 815 O O . PRO A 1 107 ? -3.836 -12.380 7.528 1.00 97.25 107 PRO A O 1
ATOM 818 N N . TYR A 1 108 ? -5.759 -11.536 6.722 1.00 97.44 108 TYR A N 1
ATOM 819 C CA . TYR A 1 108 ? -6.186 -10.832 7.935 1.00 97.44 108 TYR A CA 1
ATOM 820 C C . TYR A 1 108 ? -7.365 -11.499 8.664 1.00 97.44 108 TYR A C 1
ATOM 822 O O . TYR A 1 108 ? -7.854 -10.957 9.658 1.00 97.44 108 TYR A O 1
ATOM 830 N N . GLU A 1 109 ? -7.819 -12.673 8.216 1.00 96.56 109 GLU A N 1
ATOM 831 C CA . GLU A 1 109 ? -8.900 -13.409 8.877 1.00 96.56 109 GLU A CA 1
ATOM 832 C C . GLU A 1 109 ? -8.553 -13.738 10.337 1.00 96.56 109 GLU A C 1
ATOM 834 O O . GLU A 1 109 ? -7.437 -14.141 10.661 1.00 96.56 109 GLU A O 1
ATOM 839 N N . GLY A 1 110 ? -9.513 -13.525 11.240 1.00 96.06 110 GLY A N 1
ATOM 840 C CA . GLY A 1 110 ? -9.316 -13.709 12.682 1.00 96.06 110 GLY A CA 1
ATOM 841 C C . GLY A 1 110 ? -8.571 -12.566 13.385 1.00 96.06 110 GLY A C 1
ATOM 842 O O . GLY A 1 110 ? -8.319 -12.664 14.586 1.00 96.06 110 GLY A O 1
ATOM 8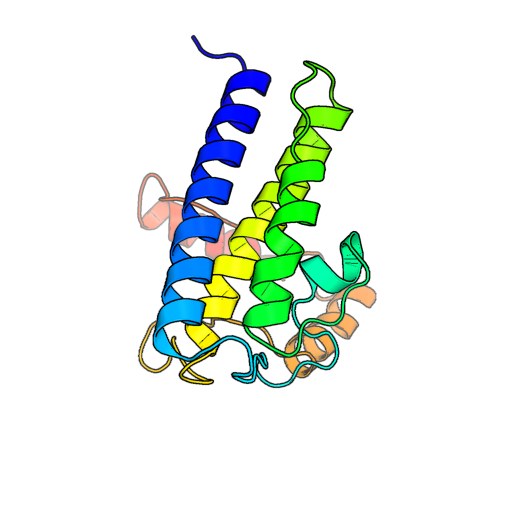43 N N . THR A 1 111 ? -8.238 -11.479 12.680 1.00 96.81 111 THR A N 1
ATOM 844 C CA . THR A 1 111 ? -7.651 -10.263 13.268 1.00 96.81 111 THR A CA 1
ATOM 845 C C . THR A 1 111 ? -8.680 -9.130 13.378 1.00 96.81 111 THR A C 1
ATOM 847 O O . THR A 1 111 ? -9.807 -9.244 12.902 1.00 96.81 111 THR A O 1
ATOM 850 N N . HIS A 1 112 ? -8.297 -8.011 14.002 1.00 96.12 112 HIS A N 1
ATOM 851 C CA . HIS A 1 112 ? -9.100 -6.779 13.995 1.00 96.12 112 HIS A CA 1
ATOM 852 C C . HIS A 1 112 ? -8.909 -5.935 12.722 1.00 96.12 112 HIS A C 1
ATOM 854 O O . HIS A 1 112 ? -9.499 -4.861 12.612 1.00 96.12 112 HIS A O 1
ATOM 860 N N . TYR A 1 113 ? -8.062 -6.373 11.788 1.00 96.25 113 TYR A N 1
ATOM 861 C CA . TYR A 1 113 ? -7.762 -5.638 10.565 1.00 96.25 113 TYR A CA 1
ATOM 862 C C . TYR A 1 113 ? -8.709 -6.051 9.441 1.00 96.25 113 TYR A C 1
ATOM 864 O O . TYR A 1 113 ? -8.952 -7.235 9.233 1.00 96.25 113 TYR A O 1
ATOM 872 N N . HIS A 1 114 ? -9.213 -5.059 8.704 1.00 95.00 114 HIS A N 1
ATOM 873 C CA . HIS A 1 114 ? -10.075 -5.288 7.541 1.00 95.00 114 HIS A CA 1
ATOM 874 C C . HIS A 1 114 ? -9.281 -5.845 6.348 1.00 95.00 114 HIS A C 1
ATOM 876 O O . HIS A 1 114 ? -9.656 -6.858 5.768 1.00 95.00 114 HIS A O 1
ATOM 882 N N . GLY A 1 115 ? -8.122 -5.247 6.053 1.00 95.81 115 GLY A N 1
ATOM 883 C CA . GLY A 1 115 ? -7.288 -5.635 4.919 1.00 95.81 115 GLY A CA 1
ATOM 884 C C . GLY A 1 115 ? -7.658 -4.876 3.645 1.00 95.81 115 GLY A C 1
ATOM 885 O O . GLY A 1 115 ? -7.760 -3.650 3.656 1.00 95.81 115 GLY A O 1
ATOM 886 N N . HIS A 1 116 ? -7.762 -5.597 2.529 1.00 95.62 116 HIS A N 1
ATOM 887 C CA . HIS A 1 116 ? -8.091 -5.027 1.226 1.00 95.62 116 HIS A CA 1
ATOM 888 C C . HIS A 1 116 ? -9.596 -4.771 1.116 1.00 95.62 116 HIS A C 1
ATOM 890 O O . HIS A 1 116 ? -10.394 -5.694 1.263 1.00 95.62 116 HIS A O 1
ATOM 896 N N . PHE A 1 117 ? -9.965 -3.533 0.787 1.00 95.38 117 PHE A N 1
ATOM 897 C CA . PHE A 1 117 ? -11.336 -3.183 0.429 1.00 95.38 117 PHE A CA 1
ATOM 898 C C . PHE A 1 117 ? -11.692 -3.745 -0.942 1.00 95.38 117 PHE A C 1
ATOM 900 O O . PHE A 1 117 ? -11.029 -3.449 -1.934 1.00 95.38 117 PHE A O 1
ATOM 907 N N . THR A 1 118 ? -12.781 -4.499 -1.000 1.00 96.81 118 THR A N 1
ATOM 908 C CA . THR A 1 118 ? -13.345 -4.997 -2.253 1.00 96.81 118 THR A CA 1
ATOM 909 C C . THR A 1 118 ? -13.969 -3.861 -3.060 1.00 96.81 118 THR A C 1
ATOM 911 O O . THR A 1 118 ? -14.437 -2.857 -2.512 1.00 96.81 118 THR A O 1
ATOM 914 N N . ASP A 1 119 ? -14.093 -4.039 -4.378 1.00 97.88 119 ASP A N 1
ATOM 915 C CA . ASP A 1 119 ? -14.749 -3.017 -5.197 1.00 97.88 119 ASP A CA 1
ATOM 916 C C . ASP A 1 119 ? -16.228 -2.814 -4.808 1.00 97.88 119 ASP A C 1
ATOM 918 O O . ASP A 1 119 ? -16.808 -1.767 -5.093 1.00 97.88 119 ASP A O 1
ATOM 922 N N . ALA A 1 120 ? -16.885 -3.828 -4.233 1.00 97.31 120 ALA A N 1
ATOM 923 C CA . ALA A 1 120 ? -18.270 -3.719 -3.781 1.00 97.31 120 ALA A CA 1
ATOM 924 C C . ALA A 1 120 ? -18.392 -2.736 -2.608 1.00 97.31 120 ALA A C 1
ATOM 926 O O . ALA A 1 120 ? -19.226 -1.836 -2.669 1.00 97.31 120 ALA A O 1
ATOM 927 N N . GLU A 1 121 ? -17.508 -2.847 -1.613 1.00 95.50 121 GLU A N 1
ATOM 928 C CA . GLU A 1 121 ? -17.451 -1.929 -0.467 1.00 95.50 121 GLU A CA 1
ATOM 929 C C . GLU A 1 121 ? -17.139 -0.498 -0.917 1.00 95.50 121 GLU A C 1
ATOM 931 O O . GLU A 1 121 ? -17.794 0.453 -0.493 1.00 95.50 121 GLU A O 1
ATOM 936 N N . VAL A 1 122 ? -16.196 -0.330 -1.853 1.00 95.31 122 VAL A N 1
ATOM 937 C CA . VAL A 1 122 ? -15.885 0.994 -2.419 1.00 95.31 122 VAL A CA 1
ATOM 938 C C . VAL A 1 122 ? -17.104 1.595 -3.132 1.00 95.31 122 VAL A C 1
ATOM 940 O O . VAL A 1 122 ? -17.378 2.788 -2.991 1.00 95.31 122 VAL A O 1
ATOM 943 N N . ARG A 1 123 ? -17.873 0.791 -3.883 1.00 96.06 123 ARG A N 1
ATOM 944 C CA . ARG A 1 123 ? -19.101 1.256 -4.558 1.00 96.06 123 ARG A CA 1
ATOM 945 C C . ARG A 1 123 ? -20.212 1.606 -3.571 1.00 96.06 123 ARG A C 1
ATOM 947 O O . ARG A 1 123 ? -20.933 2.571 -3.816 1.00 96.06 123 ARG A O 1
ATOM 954 N N . GLU A 1 124 ? -20.335 0.860 -2.479 1.00 95.06 124 GLU A N 1
ATOM 955 C CA . GLU A 1 124 ? -21.306 1.126 -1.414 1.00 95.06 124 GLU A CA 1
ATOM 956 C C . GLU A 1 124 ? -21.040 2.477 -0.739 1.00 95.06 124 GLU A C 1
ATOM 958 O O . GLU A 1 124 ? -21.961 3.276 -0.574 1.00 95.06 124 GLU A O 1
ATOM 963 N N . LEU A 1 125 ? -19.771 2.788 -0.456 1.00 94.75 125 LEU A N 1
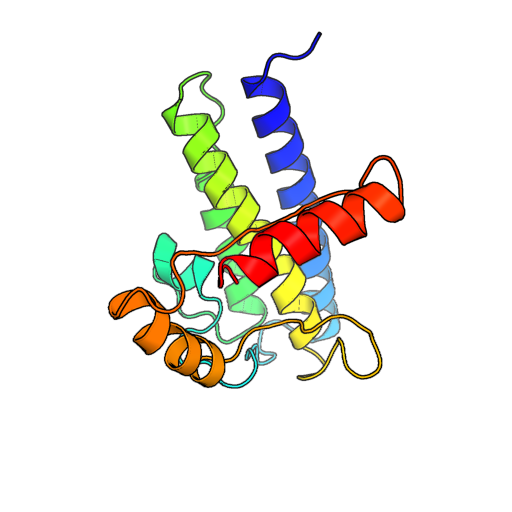ATOM 964 C CA . LEU A 1 125 ? -19.358 4.082 0.100 1.00 94.75 125 LEU A CA 1
ATOM 965 C C . LEU A 1 125 ? -19.434 5.233 -0.917 1.00 94.75 125 LEU A C 1
ATOM 967 O O . LEU A 1 125 ? -19.491 6.402 -0.533 1.00 94.75 125 LEU A O 1
ATOM 971 N N . GLY A 1 126 ? -19.459 4.924 -2.216 1.00 94.25 126 GLY A N 1
ATOM 972 C CA . GLY A 1 126 ? -19.442 5.918 -3.286 1.00 94.25 126 GLY A CA 1
ATOM 973 C C . GLY A 1 126 ? -20.707 6.774 -3.369 1.00 94.25 126 GLY A C 1
ATOM 974 O O . GLY A 1 126 ? -20.606 7.986 -3.551 1.00 94.25 126 GLY A O 1
ATOM 975 N N . VAL A 1 127 ? -21.899 6.183 -3.223 1.00 94.75 127 VAL A N 1
ATOM 976 C CA . VAL A 1 127 ? -23.160 6.947 -3.310 1.00 94.75 127 VAL A CA 1
ATOM 977 C C . VAL A 1 127 ? -23.279 7.969 -2.169 1.00 94.75 127 VAL A C 1
ATOM 979 O O . VAL A 1 127 ? -23.451 9.146 -2.488 1.00 94.75 127 VAL A O 1
ATOM 982 N N . PRO A 1 128 ? -23.106 7.591 -0.884 1.00 95.00 128 PRO A N 1
ATOM 983 C CA . PRO A 1 128 ? -23.137 8.539 0.233 1.00 95.00 128 PRO A CA 1
ATOM 984 C C . PRO A 1 128 ? -22.079 9.645 0.140 1.00 95.00 128 PRO A C 1
ATOM 986 O O . PRO A 1 128 ? -22.309 10.765 0.591 1.00 95.00 128 PRO A O 1
ATOM 989 N N . LEU A 1 129 ? -20.917 9.353 -0.453 1.00 95.50 129 LEU A N 1
ATOM 990 C CA . LEU A 1 129 ? -19.873 10.353 -0.672 1.00 95.50 129 LEU A CA 1
ATOM 991 C C . LEU A 1 129 ? -20.302 11.410 -1.699 1.00 95.50 129 LEU A C 1
ATOM 993 O O . LEU A 1 129 ? -20.041 12.597 -1.522 1.00 95.50 129 LEU A O 1
ATOM 997 N N . VAL A 1 130 ? -20.971 10.989 -2.777 1.00 96.19 130 VAL A N 1
ATOM 998 C CA . VAL A 1 130 ? -21.462 11.898 -3.827 1.00 96.19 130 VAL A CA 1
ATOM 999 C C . VAL A 1 130 ? -22.649 12.726 -3.339 1.00 96.19 130 VAL A C 1
ATOM 1001 O O . VAL A 1 130 ? -22.746 13.905 -3.680 1.00 96.19 130 VAL A O 1
ATOM 1004 N N . THR A 1 131 ? -23.550 12.135 -2.551 1.00 96.12 131 THR A N 1
ATOM 1005 C CA . THR A 1 131 ? -24.697 12.852 -1.969 1.00 96.12 131 THR A CA 1
ATOM 1006 C C . THR A 1 131 ? -24.291 13.778 -0.823 1.00 96.12 131 THR A C 1
ATOM 1008 O O . THR A 1 131 ? -25.037 14.702 -0.503 1.00 96.12 131 THR A O 1
ATOM 1011 N N . GLY A 1 132 ? -23.105 13.572 -0.241 1.00 93.56 132 GLY A N 1
ATOM 1012 C CA . GLY A 1 132 ? -22.607 14.318 0.913 1.00 93.56 132 GLY A CA 1
ATOM 1013 C C . GLY A 1 132 ? -23.131 13.800 2.255 1.00 93.56 132 GLY A C 1
ATOM 1014 O O . GLY A 1 132 ? -22.894 14.445 3.275 1.00 93.56 132 GLY A O 1
ATOM 1015 N N . ASP A 1 133 ? -23.808 12.647 2.266 1.00 94.75 133 ASP A N 1
ATOM 1016 C CA . ASP A 1 133 ? -24.208 11.950 3.495 1.00 94.75 133 ASP A CA 1
ATOM 1017 C C . ASP A 1 133 ? -22.975 11.481 4.286 1.00 94.75 133 ASP A C 1
ATOM 1019 O O . ASP A 1 133 ? -22.970 11.521 5.516 1.00 94.75 133 ASP A O 1
ATOM 1023 N N . ILE A 1 134 ? -21.909 11.098 3.570 1.00 94.75 134 ILE A N 1
ATOM 1024 C CA . ILE A 1 134 ? -20.549 10.980 4.104 1.00 94.75 134 ILE A CA 1
ATOM 1025 C C . ILE A 1 134 ? -19.755 12.180 3.571 1.00 94.75 134 ILE A C 1
ATOM 1027 O O .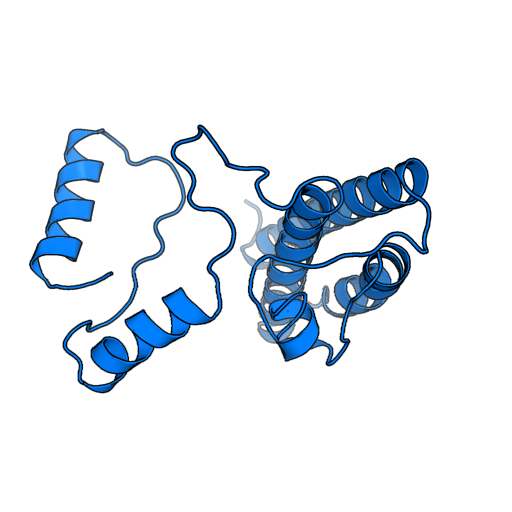 ILE A 1 134 ? -19.430 12.218 2.384 1.00 94.75 134 ILE A O 1
ATOM 1031 N N . PRO A 1 135 ? -19.408 13.172 4.408 1.00 95.06 135 PRO A N 1
ATOM 1032 C CA . PRO A 1 135 ? -18.746 14.387 3.938 1.00 95.06 135 PRO A CA 1
ATOM 1033 C C . PRO A 1 135 ? -17.251 14.189 3.632 1.00 95.06 135 PRO A C 1
ATOM 1035 O O . PRO A 1 135 ? -16.618 15.075 3.059 1.00 95.06 135 PRO A O 1
ATOM 1038 N N . GLY A 1 136 ? -16.666 13.052 4.016 1.00 95.44 136 GLY A N 1
ATOM 1039 C CA . GLY A 1 136 ? -15.284 12.698 3.708 1.00 95.44 136 GLY A CA 1
ATOM 1040 C C . GLY A 1 136 ? -14.777 11.506 4.515 1.00 95.44 136 GLY A C 1
ATOM 1041 O O . GLY A 1 136 ? -15.534 10.886 5.260 1.00 95.44 136 GLY A O 1
ATOM 1042 N N . PHE A 1 137 ? -13.478 11.237 4.369 1.00 95.31 137 PHE A N 1
ATOM 1043 C CA . PHE A 1 137 ? -12.750 10.168 5.054 1.00 95.31 137 PHE A CA 1
ATOM 1044 C C . PHE A 1 137 ? -11.656 10.739 5.952 1.00 95.31 137 PHE A C 1
ATOM 1046 O O . PHE A 1 137 ? -11.000 11.721 5.582 1.00 95.31 137 PHE A O 1
ATOM 1053 N N . VAL A 1 138 ? -11.394 10.092 7.085 1.00 96.19 138 VAL A N 1
ATOM 1054 C CA . VAL A 1 138 ? -10.266 10.425 7.964 1.00 96.19 138 VAL A CA 1
ATOM 1055 C C . VAL A 1 138 ? -9.332 9.231 8.107 1.00 96.19 138 VAL A C 1
ATOM 1057 O O . VAL A 1 138 ? -9.663 8.208 8.693 1.00 96.19 138 VAL A O 1
ATOM 1060 N N . VAL A 1 139 ? -8.102 9.393 7.617 1.00 96.38 139 VAL A N 1
ATOM 1061 C CA . VAL A 1 139 ? -7.035 8.396 7.766 1.00 96.38 139 VAL A CA 1
ATOM 1062 C C . VAL A 1 139 ? -6.160 8.778 8.960 1.00 96.38 139 VAL A C 1
ATOM 1064 O O . VAL A 1 139 ? -5.359 9.710 8.881 1.00 96.38 139 VAL A O 1
ATOM 1067 N N . MET A 1 140 ? -6.317 8.067 10.080 1.00 95.25 140 MET A N 1
ATOM 1068 C CA . MET A 1 140 ? -5.514 8.260 11.295 1.00 95.25 140 MET A CA 1
ATOM 1069 C C . MET A 1 140 ? -4.385 7.229 11.354 1.00 95.25 140 MET A C 1
ATOM 1071 O O . MET A 1 140 ? -4.640 6.028 11.326 1.00 95.25 140 MET A O 1
ATOM 1075 N N . ILE A 1 141 ? -3.137 7.692 11.455 1.00 95.25 141 ILE A N 1
ATOM 1076 C CA . ILE A 1 141 ? -1.949 6.829 11.488 1.00 95.25 141 ILE A CA 1
ATOM 1077 C C . ILE A 1 141 ? -1.109 7.165 12.719 1.00 95.25 141 ILE A C 1
ATOM 1079 O O . ILE A 1 141 ? -0.766 8.324 12.948 1.00 95.25 141 ILE A O 1
ATOM 1083 N N . GLY A 1 142 ? -0.727 6.128 13.466 1.00 94.94 142 GLY A N 1
ATOM 1084 C CA . GLY A 1 142 ? 0.114 6.232 14.656 1.00 94.94 142 GLY A CA 1
ATOM 1085 C C . GLY A 1 142 ? -0.673 6.236 15.972 1.00 94.94 142 GLY A C 1
ATOM 1086 O O . GLY A 1 142 ? -1.903 6.307 15.970 1.00 94.94 142 GLY A O 1
ATOM 1087 N N . PRO A 1 143 ? 0.029 6.107 17.109 1.00 95.69 143 PRO A N 1
ATOM 1088 C CA . PRO A 1 143 ? -0.602 6.089 18.421 1.00 95.69 143 PRO A CA 1
ATOM 1089 C C . PRO A 1 143 ? -1.095 7.485 18.819 1.00 95.69 143 PRO A C 1
ATOM 1091 O O . PRO A 1 143 ? -0.395 8.481 18.626 1.00 95.69 143 PRO A O 1
ATOM 1094 N N . ALA A 1 144 ? -2.277 7.545 19.431 1.00 95.94 144 ALA A N 1
ATOM 1095 C CA . ALA A 1 144 ? -2.717 8.733 20.156 1.00 95.94 144 ALA A CA 1
ATOM 1096 C C . ALA A 1 144 ? -1.946 8.874 21.486 1.00 95.94 144 ALA A C 1
ATOM 1098 O O . ALA A 1 144 ? -1.434 7.873 21.998 1.00 95.94 144 ALA A O 1
ATOM 1099 N N . PRO A 1 145 ? -1.881 10.080 22.081 1.00 96.50 145 PRO A N 1
ATOM 1100 C CA . PRO A 1 145 ? -1.241 10.281 23.383 1.00 96.50 145 PRO A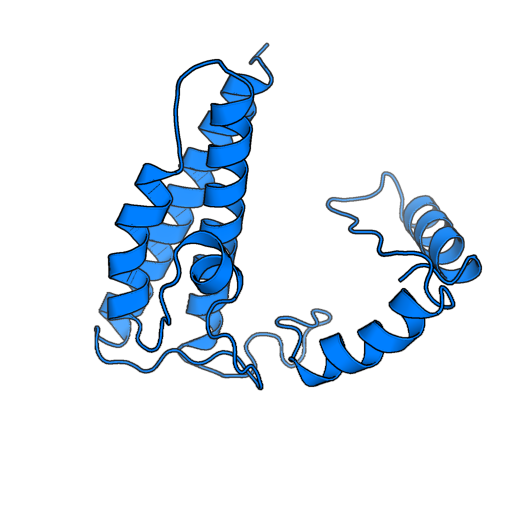 CA 1
ATOM 1101 C C . PRO A 1 145 ? -1.881 9.469 24.522 1.00 96.50 145 PRO A C 1
ATOM 1103 O O . PRO A 1 145 ? -1.181 9.061 25.449 1.00 96.50 145 PRO A O 1
ATOM 1106 N N . SER A 1 146 ? -3.191 9.206 24.443 1.00 97.88 146 SER A N 1
ATOM 1107 C CA . SER A 1 146 ? -3.955 8.383 25.389 1.00 97.88 146 SER A CA 1
ATOM 1108 C C . SER A 1 146 ? -5.127 7.663 24.705 1.00 97.88 146 SER A C 1
ATOM 1110 O O . SER A 1 146 ? -5.536 8.015 23.593 1.00 97.88 146 SER A O 1
ATOM 1112 N N . THR A 1 147 ? -5.683 6.642 25.368 1.00 97.94 147 THR A N 1
ATOM 1113 C CA . THR A 1 147 ? -6.875 5.919 24.886 1.00 97.94 147 THR A CA 1
ATOM 1114 C C . THR A 1 147 ? -8.096 6.834 24.862 1.00 97.94 147 THR A C 1
ATOM 1116 O O . THR A 1 147 ? -8.897 6.780 23.930 1.00 97.94 147 THR A O 1
ATOM 1119 N N . GLU A 1 148 ? -8.236 7.685 25.874 1.00 98.12 148 GLU A N 1
ATOM 1120 C CA . GLU A 1 148 ? -9.341 8.625 26.027 1.00 98.12 148 GLU A CA 1
ATOM 1121 C C . GLU A 1 148 ? -9.375 9.618 24.861 1.00 98.12 148 GLU A C 1
ATOM 1123 O O . GLU A 1 148 ? -10.416 9.766 24.220 1.00 98.12 148 GLU A O 1
ATOM 1128 N N . GLU A 1 149 ? -8.226 10.208 24.514 1.00 97.50 149 GLU A N 1
ATOM 1129 C CA . GLU A 1 149 ? -8.101 11.123 23.372 1.00 97.50 149 GLU A CA 1
ATOM 1130 C C . GLU A 1 149 ? -8.377 10.428 22.033 1.00 97.50 149 GLU A C 1
ATOM 1132 O O . GLU A 1 149 ? -9.031 11.007 21.160 1.00 97.50 149 GLU A O 1
ATOM 1137 N N . ALA A 1 150 ? -7.922 9.180 21.857 1.00 97.31 150 ALA A N 1
ATOM 1138 C CA . ALA A 1 150 ? -8.252 8.389 20.670 1.00 97.31 150 ALA A CA 1
ATOM 1139 C C . ALA A 1 150 ? -9.768 8.186 20.540 1.00 97.31 150 ALA A C 1
ATOM 1141 O O . ALA A 1 150 ? -10.338 8.454 19.482 1.00 97.31 150 ALA A O 1
ATOM 1142 N N . VAL A 1 151 ? -10.429 7.743 21.612 1.00 97.81 151 VAL A N 1
ATOM 1143 C CA . VAL A 1 151 ? -11.877 7.489 21.615 1.00 97.81 151 VAL A CA 1
ATOM 1144 C C . VAL A 1 151 ? -12.660 8.773 21.370 1.00 97.81 151 VAL A C 1
ATOM 1146 O O . VAL A 1 151 ? -13.599 8.759 20.573 1.00 97.81 151 VAL A O 1
ATOM 1149 N N . GLU A 1 152 ? -12.286 9.871 22.025 1.00 98.00 152 GLU A N 1
ATOM 1150 C CA . GLU A 1 152 ? -12.917 11.176 21.826 1.00 98.00 152 GLU A CA 1
ATOM 1151 C C . GLU A 1 152 ? -12.781 11.636 20.371 1.00 98.00 152 GLU A C 1
ATOM 1153 O O . GLU A 1 152 ? -13.779 11.985 19.738 1.00 98.00 152 GLU A O 1
ATOM 1158 N N . THR A 1 153 ? -11.573 11.558 19.809 1.00 97.25 153 THR A N 1
ATOM 1159 C CA . THR A 1 153 ? -11.297 11.972 18.428 1.00 97.25 153 THR A CA 1
ATOM 1160 C C . THR A 1 153 ? -12.092 11.140 17.422 1.00 97.25 153 THR A C 1
ATOM 1162 O O . THR A 1 153 ? -12.773 11.700 16.560 1.00 97.25 153 THR A O 1
ATOM 1165 N N . ILE A 1 154 ? -12.059 9.809 17.550 1.00 97.31 154 ILE A N 1
ATOM 1166 C CA . ILE A 1 154 ? -12.762 8.885 16.646 1.00 97.31 154 ILE A CA 1
ATOM 1167 C C . ILE A 1 154 ? -14.276 9.111 16.727 1.00 97.31 154 ILE A C 1
ATOM 1169 O O . ILE A 1 154 ? -14.927 9.315 15.701 1.00 97.31 154 ILE A O 1
ATOM 1173 N N . LYS A 1 155 ? -14.846 9.160 17.940 1.00 97.75 155 LYS A N 1
ATOM 1174 C CA . LYS A 1 155 ? -16.281 9.434 18.125 1.00 97.75 155 LYS A CA 1
ATOM 1175 C C . LYS A 1 155 ? -16.672 10.827 17.636 1.00 97.75 155 LYS A C 1
ATOM 1177 O O . LYS A 1 155 ? -17.789 11.010 17.158 1.00 97.75 155 LYS A O 1
ATOM 1182 N N . GLY A 1 156 ? -15.769 11.800 17.726 1.00 97.75 156 GLY A N 1
ATOM 1183 C CA . GLY A 1 156 ? -15.964 13.146 17.199 1.00 97.75 156 GLY A CA 1
ATOM 1184 C C . GLY A 1 156 ? -16.052 13.195 15.672 1.00 97.75 156 GLY A C 1
ATOM 1185 O O . GLY A 1 156 ? -16.807 14.002 15.133 1.00 97.75 156 GLY A O 1
ATOM 1186 N N . TYR A 1 157 ? -15.304 12.365 14.940 1.00 97.62 157 TYR A N 1
ATOM 1187 C CA . TYR A 1 157 ? -15.478 12.219 13.486 1.00 97.62 157 TYR A CA 1
ATOM 1188 C C . TYR A 1 157 ? -16.751 11.441 13.149 1.00 97.62 157 TYR A C 1
ATOM 1190 O O . TYR A 1 157 ? -17.565 11.926 12.361 1.00 97.62 157 TYR A O 1
ATOM 1198 N N . GLN A 1 158 ? -16.986 10.324 13.840 1.00 96.50 158 GLN A N 1
ATOM 1199 C CA . GLN A 1 158 ? -18.172 9.491 13.643 1.00 96.50 158 GLN A CA 1
ATOM 1200 C C . GLN A 1 158 ? -19.482 10.271 13.857 1.00 96.50 158 GLN A C 1
ATOM 1202 O O . GLN A 1 158 ? -20.419 10.132 13.075 1.00 96.50 158 GLN A O 1
ATOM 1207 N N . SER A 1 159 ? -19.558 11.137 14.875 1.00 97.00 159 SER A N 1
ATOM 1208 C CA . SER A 1 159 ? -20.759 11.943 15.159 1.00 97.00 159 SER A CA 1
ATOM 1209 C C . SER A 1 159 ? -21.076 12.987 14.085 1.00 97.00 159 SER A C 1
ATOM 1211 O O . SER A 1 159 ? -22.206 13.468 14.012 1.00 97.00 159 SER A O 1
ATOM 1213 N N . ARG A 1 160 ? -20.097 13.322 13.237 1.00 95.75 160 ARG A N 1
ATOM 1214 C CA . ARG A 1 160 ? -20.249 14.210 12.076 1.00 95.75 160 ARG A CA 1
ATOM 1215 C C . ARG A 1 160 ? -20.515 13.443 10.776 1.00 95.75 160 ARG A C 1
ATOM 1217 O O . ARG A 1 160 ? -20.500 14.059 9.716 1.00 95.75 160 ARG A O 1
ATOM 1224 N N . GLY A 1 161 ? -20.723 12.126 10.849 1.00 94.19 161 GLY A N 1
ATOM 1225 C CA . GLY A 1 161 ? -20.954 11.266 9.684 1.00 94.19 161 GLY A CA 1
ATOM 1226 C C . GLY A 1 161 ? -19.716 11.054 8.808 1.00 94.19 161 GLY A C 1
ATOM 1227 O O . GLY A 1 161 ? -19.837 10.543 7.701 1.00 94.19 161 GLY A O 1
ATOM 1228 N N . ILE A 1 162 ? -18.533 11.458 9.279 1.00 95.25 162 ILE A N 1
ATOM 1229 C CA . ILE A 1 162 ? -17.267 11.253 8.572 1.00 95.25 162 ILE A CA 1
ATOM 1230 C C . ILE A 1 162 ? -16.858 9.791 8.738 1.00 95.25 162 ILE A C 1
ATOM 1232 O O . ILE A 1 162 ? -16.920 9.270 9.856 1.00 95.25 162 ILE A O 1
ATOM 1236 N N . PHE A 1 163 ? -16.450 9.166 7.632 1.00 91.75 163 PHE A N 1
ATOM 1237 C CA . PHE A 1 163 ? -15.958 7.792 7.627 1.00 91.75 163 PHE A CA 1
ATOM 1238 C C . PHE A 1 163 ? -14.516 7.712 8.138 1.00 91.75 163 PHE A C 1
ATOM 1240 O O . PHE A 1 163 ? -13.678 8.551 7.723 1.00 91.75 163 PHE A O 1
#

Radius of gyration: 18.09 Å; chains: 1; bounding box: 43×40×42 Å